Protein AF-A0A371F5B1-F1 (afdb_monomer)

Solvent-accessible surface area (backbone atoms only — not comparable to full-atom values): 5022 Å² total; per-residue (Å²): 114,72,67,61,57,51,51,55,50,52,50,54,50,49,56,52,50,53,51,52,50,51,54,50,50,54,51,50,52,53,51,51,51,53,49,52,52,54,53,48,52,50,55,52,52,51,52,51,48,53,62,64,64,68,56,79,88,62,80,71,72,63,89,60,74,79,88,67,73,65,65,44,96,86,77,47,70,57,80,67,83,131

Secondary structure (DSSP, 8-state):
-HHHHHHHHHHHHHHHHHHHHHHHHHHHHHHHHHHHHHHHHHHHHHHHHHHHTTS-------SSSS----B-TTSPBPPPP-

Radius of gyration: 37.02 Å; Cα contacts (8 Å, |Δi|>4): 12; chains: 1; bounding box: 67×21×103 Å

Organism: Mucuna pruriens (NCBI:txid157652)

Foldseek 3Di:
DVVVVVVVVVVVVVVVVVVVVVVVVVVVVVVVVVVVVVVVVVVVVVVVVCVVVVDPPDPPPPPPPDDDWDQDPVRDTDDDDD

Sequence (82 aa):
MKQLATSNLEFQQSVSSSNMQFQQNMTATIQDLKMQIGQLANTVSELQSAGSNSLPSQPIPNPRGNASAVTLRSGKELPQPA

Mean predicted aligned error: 15.46 Å

Structure (mmCIF, N/CA/C/O backbone):
data_AF-A0A371F5B1-F1
#
_entry.id   AF-A0A371F5B1-F1
#
loop_
_atom_site.group_PDB
_atom_site.id
_atom_site.type_symbol
_atom_site.label_atom_id
_atom_site.label_alt_id
_atom_site.label_comp_id
_atom_site.label_asym_id
_atom_site.label_entity_id
_atom_site.label_seq_id
_atom_site.pdbx_PDB_ins_code
_atom_site.Cartn_x
_atom_site.Cartn_y
_atom_site.Cartn_z
_atom_site.occupancy
_atom_site.B_iso_or_equiv
_atom_site.auth_seq_id
_atom_site.auth_comp_id
_atom_site.auth_asym_id
_atom_site.auth_atom_id
_atom_site.pdbx_PDB_model_num
ATOM 1 N N . MET A 1 1 ? -25.402 -3.100 43.515 1.00 76.69 1 MET A N 1
ATOM 2 C CA . MET A 1 1 ? -26.090 -3.431 42.242 1.00 76.69 1 MET A CA 1
ATOM 3 C C . MET A 1 1 ? -25.926 -2.370 41.149 1.00 76.69 1 MET A C 1
ATOM 5 O O . MET A 1 1 ? -25.546 -2.764 40.058 1.00 76.69 1 MET A O 1
ATOM 9 N N . LYS A 1 2 ? -26.130 -1.059 41.391 1.00 82.62 2 LYS A N 1
ATOM 10 C CA . LYS A 1 2 ? -26.003 -0.017 40.338 1.00 82.62 2 LYS A CA 1
ATOM 11 C C . LYS A 1 2 ? -24.655 -0.008 39.590 1.00 82.62 2 LYS A C 1
ATOM 13 O O . LYS A 1 2 ? -24.654 0.053 38.372 1.00 82.62 2 LYS A O 1
ATOM 18 N N . GLN A 1 3 ? -23.534 -0.148 40.299 1.00 91.75 3 GLN A N 1
ATOM 19 C CA . GLN A 1 3 ? -22.193 -0.118 39.693 1.00 91.75 3 GLN A CA 1
ATOM 20 C C . GLN A 1 3 ? -21.940 -1.261 38.692 1.00 91.75 3 GLN A C 1
ATOM 22 O O . GLN A 1 3 ? -21.268 -1.063 37.686 1.00 91.75 3 GLN A O 1
ATOM 27 N N . LEU A 1 4 ? -22.516 -2.445 38.932 1.00 92.62 4 LEU A N 1
ATOM 28 C CA . LEU A 1 4 ? -22.365 -3.595 38.034 1.00 92.62 4 LEU A CA 1
ATOM 29 C C . LEU A 1 4 ? -23.118 -3.389 36.712 1.00 92.62 4 LEU A C 1
ATOM 31 O O . LEU A 1 4 ? -22.636 -3.801 35.660 1.00 92.62 4 LEU A O 1
ATOM 35 N N . ALA A 1 5 ? -24.281 -2.732 36.762 1.00 92.00 5 ALA A N 1
ATOM 36 C CA . ALA A 1 5 ? -25.036 -2.371 35.564 1.00 92.00 5 ALA A CA 1
ATOM 37 C C . ALA A 1 5 ? -24.279 -1.329 34.725 1.00 92.00 5 ALA A C 1
ATOM 39 O O . ALA A 1 5 ? -24.194 -1.471 33.509 1.00 92.00 5 ALA A O 1
ATOM 40 N N . THR A 1 6 ? -23.670 -0.333 35.378 1.00 94.31 6 THR A N 1
ATOM 41 C CA . THR A 1 6 ? -22.828 0.671 34.710 1.00 94.31 6 THR A CA 1
ATOM 42 C C . THR A 1 6 ? -21.605 0.033 34.049 1.00 94.31 6 THR A C 1
ATOM 44 O O . THR A 1 6 ? -21.386 0.237 32.862 1.00 94.31 6 THR A O 1
ATOM 47 N N . SER A 1 7 ? -20.866 -0.816 34.770 1.00 95.31 7 SER A N 1
ATOM 48 C CA . SER A 1 7 ? -19.663 -1.467 34.234 1.00 95.31 7 SER A CA 1
ATOM 49 C C . SER A 1 7 ? -19.966 -2.400 33.050 1.00 95.31 7 SER A C 1
ATOM 51 O O . SER A 1 7 ? -19.233 -2.406 32.063 1.00 95.31 7 SER A O 1
ATOM 53 N N . ASN A 1 8 ? -21.087 -3.131 33.083 1.00 96.31 8 ASN A N 1
ATOM 54 C CA . ASN A 1 8 ? -21.527 -3.934 31.936 1.00 96.31 8 ASN A CA 1
ATOM 55 C C . ASN A 1 8 ? -21.885 -3.083 30.709 1.00 96.31 8 ASN A C 1
ATOM 57 O O . ASN A 1 8 ? -21.667 -3.524 29.580 1.00 96.31 8 ASN A O 1
ATOM 61 N N . LEU A 1 9 ? -22.460 -1.893 30.904 1.00 96.62 9 LEU A N 1
ATOM 62 C CA . LEU A 1 9 ? -22.791 -0.986 29.804 1.00 96.62 9 LEU A CA 1
ATOM 63 C C . LEU A 1 9 ? -21.525 -0.390 29.176 1.00 96.62 9 LEU A C 1
ATOM 65 O O . LEU A 1 9 ? -21.404 -0.371 27.954 1.00 96.62 9 LEU A O 1
ATOM 69 N N . GLU A 1 10 ? -20.571 0.044 29.997 1.00 96.75 10 GLU A N 1
ATOM 70 C CA . GLU A 1 10 ? -19.276 0.562 29.537 1.00 96.75 10 GLU A CA 1
ATOM 71 C C . GLU A 1 10 ? -18.491 -0.498 28.762 1.00 96.75 10 GLU A C 1
ATOM 73 O O . GLU A 1 10 ? -17.954 -0.213 27.692 1.00 96.75 10 GLU A O 1
ATOM 78 N N . PHE A 1 11 ? -18.486 -1.745 29.244 1.00 97.50 11 PHE A N 1
ATOM 79 C CA . PHE A 1 11 ? -17.887 -2.864 28.521 1.00 97.50 11 PHE A CA 1
ATOM 80 C C . PHE A 1 11 ? -18.545 -3.064 27.149 1.00 97.50 11 PHE A C 1
ATOM 82 O O . PHE A 1 11 ? -17.845 -3.125 26.140 1.00 97.50 11 PHE A O 1
ATOM 89 N N . GLN A 1 12 ? -19.882 -3.089 27.085 1.00 96.88 12 GLN A N 1
ATOM 90 C CA . GLN A 1 12 ? -20.627 -3.217 25.825 1.00 96.88 12 GLN A CA 1
ATOM 91 C C . GLN A 1 12 ? -20.344 -2.066 24.847 1.00 96.88 12 GLN A C 1
ATOM 93 O O . GLN A 1 12 ? -20.205 -2.290 23.641 1.00 96.88 12 GLN A O 1
ATOM 98 N N . GLN A 1 13 ? -20.223 -0.836 25.348 1.00 96.69 13 GLN A N 1
ATOM 99 C CA . GLN A 1 13 ? -19.851 0.320 24.532 1.00 96.69 13 GLN A CA 1
ATOM 100 C C . GLN A 1 13 ? -18.410 0.217 24.030 1.00 96.69 13 GLN A C 1
ATOM 102 O O . GLN A 1 13 ? -18.158 0.476 22.852 1.00 96.69 13 GLN A O 1
ATOM 107 N N . SER A 1 14 ? -17.479 -0.201 24.889 1.00 97.75 14 SER A N 1
ATOM 108 C CA . SER A 1 14 ? -16.070 -0.380 24.539 1.00 97.75 14 SER A CA 1
ATOM 109 C C . SER A 1 14 ? -15.899 -1.418 23.430 1.00 97.75 14 SER A C 1
ATOM 111 O O . SER A 1 14 ? -15.327 -1.094 22.390 1.00 97.75 14 SER A O 1
ATOM 113 N N . VAL A 1 15 ? -16.486 -2.613 23.572 1.00 96.75 15 VAL A N 1
ATOM 114 C CA . VAL A 1 15 ? -16.382 -3.668 22.544 1.00 96.75 15 VAL A CA 1
ATOM 115 C C . VAL A 1 15 ? -17.018 -3.243 21.220 1.00 96.75 15 VAL A C 1
ATOM 117 O O . VAL A 1 15 ? -16.456 -3.497 20.156 1.00 96.75 15 VAL A O 1
ATOM 120 N N . SER A 1 16 ? -18.152 -2.536 21.270 1.00 97.31 16 SER A N 1
ATOM 121 C CA . SER A 1 16 ? -18.832 -2.039 20.068 1.00 97.31 16 SER A CA 1
ATOM 122 C C . SER A 1 16 ? -17.993 -0.984 19.349 1.00 97.31 16 SER A C 1
ATOM 124 O O . SER A 1 16 ? -17.875 -1.011 18.123 1.00 97.31 16 SER A O 1
ATOM 126 N N . SER A 1 17 ? -17.364 -0.089 20.113 1.00 97.88 17 SER A N 1
ATOM 127 C CA . SER A 1 17 ? -16.501 0.970 19.585 1.00 97.88 17 SER A CA 1
ATOM 128 C C . SER A 1 17 ? -15.234 0.388 18.963 1.00 97.88 17 SER A C 1
ATOM 130 O O . SER A 1 17 ? -14.890 0.735 17.834 1.00 97.88 17 SER A O 1
ATOM 132 N N . SER A 1 18 ? -14.582 -0.557 19.648 1.00 98.12 18 SER A N 1
ATOM 133 C CA . SER A 1 18 ? -13.420 -1.274 19.117 1.00 98.12 18 SER A CA 1
ATOM 134 C C . SER A 1 18 ? -13.756 -2.028 17.833 1.00 98.12 18 SER A C 1
ATOM 136 O O . SER A 1 18 ? -13.000 -1.955 16.867 1.00 98.12 18 SER A O 1
ATOM 138 N N . ASN A 1 19 ? -14.911 -2.697 17.777 1.00 98.19 19 ASN A N 1
ATOM 139 C CA . ASN A 1 19 ? -15.342 -3.405 16.576 1.00 98.19 19 ASN A CA 1
ATOM 140 C C . ASN A 1 19 ? -15.612 -2.447 15.404 1.00 98.19 19 ASN A C 1
ATOM 142 O O . ASN A 1 19 ? -15.207 -2.719 14.274 1.00 98.19 19 ASN A O 1
ATOM 146 N N . MET A 1 20 ? -16.260 -1.307 15.661 1.00 97.62 20 MET A N 1
ATOM 147 C CA . MET A 1 20 ? -16.494 -0.293 14.631 1.00 97.62 20 MET A CA 1
ATOM 148 C C . MET A 1 20 ? -15.173 0.284 14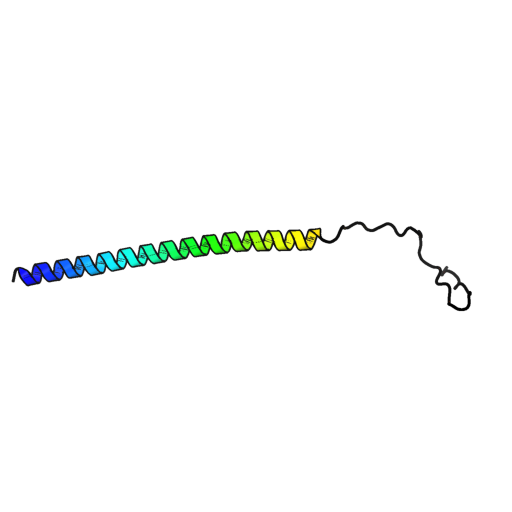.113 1.00 97.62 20 MET A C 1
ATOM 150 O O . MET A 1 20 ? -14.982 0.388 12.904 1.00 97.62 20 MET A O 1
ATOM 154 N N . GLN A 1 21 ? -14.235 0.605 15.005 1.00 98.25 21 GLN A N 1
ATOM 155 C CA . GLN A 1 21 ? -12.933 1.138 14.618 1.00 98.25 21 GLN A CA 1
ATOM 156 C C . GLN A 1 21 ? -12.103 0.125 13.825 1.00 98.25 21 GLN A C 1
ATOM 158 O O . GLN A 1 21 ? -11.489 0.495 12.825 1.00 98.25 21 GLN A O 1
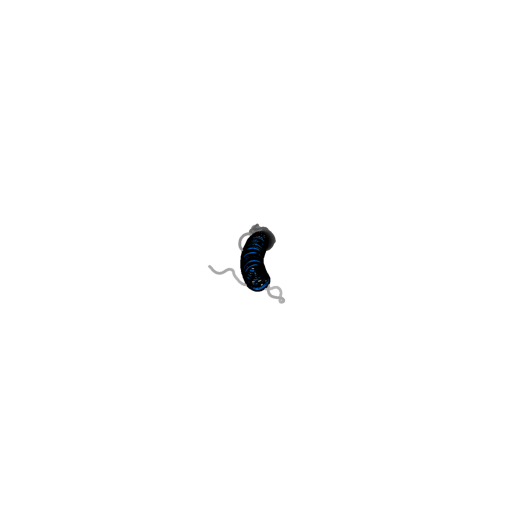ATOM 163 N N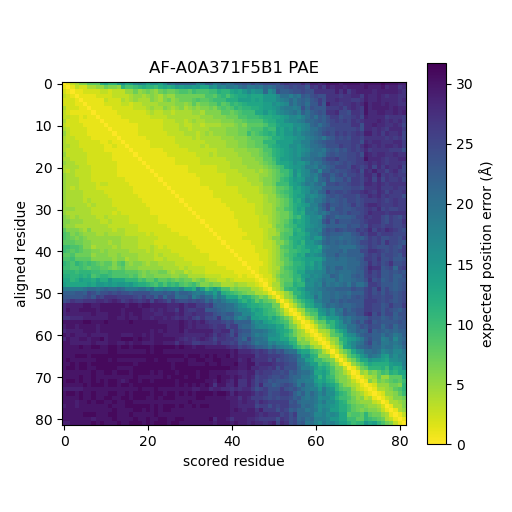 . PHE A 1 22 ? -12.130 -1.150 14.217 1.00 98.38 22 PHE A N 1
ATOM 164 C CA . PHE A 1 22 ? -11.495 -2.226 13.461 1.00 98.38 22 PHE A CA 1
ATOM 165 C C . PHE A 1 22 ? -12.054 -2.316 12.035 1.00 98.38 22 PHE A C 1
ATOM 167 O O . PHE A 1 22 ? -11.288 -2.342 11.074 1.00 98.38 22 PHE A O 1
ATOM 174 N N . GLN A 1 23 ? -13.381 -2.275 11.872 1.00 98.38 23 GLN A N 1
ATOM 175 C CA . GLN A 1 23 ? -14.007 -2.300 10.545 1.00 98.38 23 GLN A CA 1
ATOM 176 C C . GLN A 1 23 ? -13.644 -1.079 9.689 1.00 98.38 23 GLN A C 1
ATOM 178 O O . GLN A 1 23 ? -13.382 -1.222 8.491 1.00 98.38 23 GLN A O 1
ATOM 183 N N . GLN A 1 24 ? -13.587 0.113 10.289 1.00 98.38 24 GLN A N 1
ATOM 184 C CA . GLN A 1 24 ? -13.160 1.328 9.589 1.00 98.38 24 GLN A CA 1
ATOM 185 C C . GLN A 1 24 ? -11.696 1.236 9.151 1.00 98.38 24 GLN A C 1
ATOM 187 O O . GLN A 1 24 ? -11.378 1.543 8.004 1.00 98.38 24 GLN A O 1
ATOM 192 N N . ASN A 1 25 ? -10.813 0.755 10.030 1.00 98.50 25 ASN A N 1
ATOM 193 C CA . ASN A 1 25 ? -9.402 0.563 9.712 1.00 98.50 25 ASN A CA 1
ATOM 194 C C . ASN A 1 25 ? -9.219 -0.433 8.559 1.00 98.50 25 ASN A C 1
ATOM 196 O O . ASN A 1 25 ? -8.556 -0.107 7.579 1.00 98.50 25 ASN A O 1
ATOM 200 N N . MET A 1 26 ? -9.900 -1.581 8.613 1.00 98.31 26 MET A N 1
ATOM 201 C CA . MET A 1 26 ? -9.887 -2.570 7.533 1.00 98.31 26 MET A CA 1
ATOM 202 C C . MET A 1 26 ? -10.375 -1.981 6.207 1.00 98.31 26 MET A C 1
ATOM 204 O O . MET A 1 26 ? -9.769 -2.208 5.161 1.00 98.31 26 MET A O 1
ATOM 208 N N . THR A 1 27 ? -11.446 -1.187 6.240 1.00 98.44 27 THR A N 1
ATOM 209 C CA . THR A 1 27 ? -11.975 -0.523 5.042 1.00 98.44 27 THR A CA 1
ATOM 210 C C . THR A 1 27 ? -10.962 0.461 4.460 1.00 98.44 27 THR A C 1
ATOM 212 O O . THR A 1 27 ? -10.731 0.448 3.251 1.00 98.44 27 THR A O 1
ATOM 215 N N . ALA A 1 28 ? -10.317 1.266 5.307 1.00 98.38 28 ALA A N 1
ATOM 216 C CA . ALA A 1 28 ? -9.286 2.212 4.892 1.00 98.38 28 ALA A CA 1
ATOM 217 C C . ALA A 1 28 ? -8.067 1.498 4.287 1.00 98.38 28 ALA A C 1
ATOM 219 O O . ALA A 1 28 ? -7.625 1.866 3.202 1.00 98.38 28 ALA A O 1
ATOM 220 N N . THR A 1 29 ? -7.575 0.429 4.920 1.00 98.56 29 THR A N 1
ATOM 221 C CA . THR A 1 29 ? -6.462 -0.373 4.390 1.00 98.56 29 THR A CA 1
ATOM 222 C C . THR A 1 29 ? -6.808 -0.997 3.039 1.00 98.56 29 THR A C 1
ATOM 224 O O . THR A 1 29 ? -5.995 -0.966 2.121 1.00 98.56 29 THR A O 1
ATOM 227 N N . ILE A 1 30 ? -8.025 -1.523 2.866 1.00 98.62 30 ILE A N 1
ATOM 228 C CA . ILE A 1 30 ? -8.466 -2.078 1.577 1.00 98.62 30 ILE A CA 1
ATOM 229 C C . ILE A 1 30 ? -8.527 -0.989 0.498 1.00 98.62 30 ILE A C 1
ATOM 231 O O . ILE A 1 30 ? -8.157 -1.243 -0.649 1.00 98.62 30 ILE A O 1
ATOM 235 N N . GLN A 1 31 ? -9.010 0.208 0.832 1.00 98.50 31 GLN A N 1
ATOM 236 C CA . GLN A 1 31 ? -9.052 1.331 -0.108 1.00 98.50 31 GLN A CA 1
ATOM 237 C C . GLN A 1 31 ? -7.646 1.782 -0.512 1.00 98.50 31 GLN A C 1
ATOM 239 O O . GLN A 1 31 ? -7.393 1.966 -1.702 1.00 98.50 31 GLN A O 1
ATOM 244 N N . ASP A 1 32 ? -6.733 1.887 0.450 1.00 98.56 32 ASP A N 1
ATOM 245 C CA . ASP A 1 32 ? -5.340 2.251 0.202 1.00 98.56 32 ASP A CA 1
ATOM 246 C C . ASP A 1 32 ? -4.644 1.224 -0.704 1.00 98.56 32 ASP A C 1
ATOM 248 O O . ASP A 1 32 ? -4.066 1.582 -1.728 1.00 98.56 32 ASP A O 1
ATOM 252 N N . LEU A 1 33 ? -4.820 -0.074 -0.430 1.00 98.69 33 LEU A N 1
ATOM 253 C CA . LEU A 1 33 ? -4.299 -1.142 -1.289 1.00 98.69 33 LEU A CA 1
ATOM 254 C C . LEU A 1 33 ? -4.863 -1.078 -2.714 1.00 98.69 33 LEU A C 1
ATOM 256 O O . LEU A 1 33 ? -4.116 -1.232 -3.679 1.00 98.69 33 LEU A O 1
ATOM 260 N N . LYS A 1 34 ? -6.168 -0.821 -2.876 1.00 98.00 34 LYS A N 1
ATOM 261 C CA . LYS A 1 34 ? -6.778 -0.647 -4.207 1.00 98.00 34 LYS A CA 1
ATOM 262 C C . LYS A 1 34 ? -6.150 0.521 -4.965 1.00 98.00 34 LYS A C 1
ATOM 264 O O . LYS A 1 34 ? -5.888 0.392 -6.160 1.00 98.00 34 LYS A O 1
ATOM 269 N N . MET A 1 35 ? -5.901 1.636 -4.282 1.00 98.19 35 MET A N 1
ATOM 270 C CA . MET A 1 35 ? -5.255 2.806 -4.870 1.00 98.19 35 MET A CA 1
ATOM 271 C C . MET A 1 35 ? -3.816 2.491 -5.294 1.00 98.19 35 MET A C 1
ATOM 273 O O . MET A 1 35 ? -3.463 2.748 -6.445 1.00 98.19 35 MET A O 1
ATOM 277 N N . GLN A 1 36 ? -3.019 1.877 -4.415 1.00 98.31 36 GLN A N 1
ATOM 278 C CA . GLN A 1 36 ? -1.635 1.497 -4.715 1.00 98.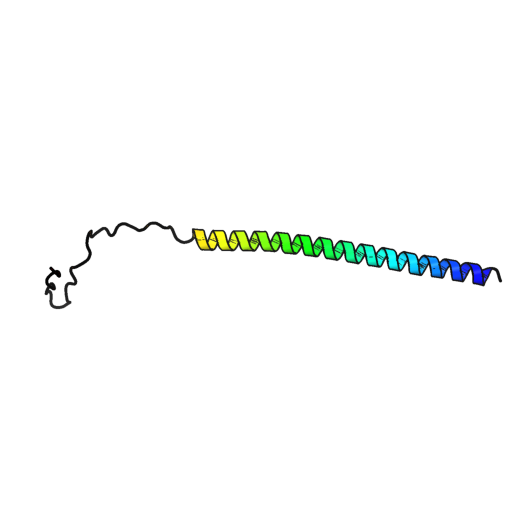31 36 GLN A CA 1
ATOM 279 C C . GLN A 1 36 ? -1.548 0.537 -5.910 1.00 98.31 36 GLN A C 1
ATOM 281 O O . GLN A 1 36 ? -0.711 0.718 -6.793 1.00 98.31 36 GLN A O 1
ATOM 286 N N . ILE A 1 37 ? -2.444 -0.453 -5.989 1.00 97.94 37 ILE A N 1
ATOM 287 C CA . ILE A 1 37 ? -2.507 -1.387 -7.124 1.00 97.94 37 ILE A CA 1
ATOM 288 C C . ILE A 1 37 ? -2.886 -0.657 -8.418 1.00 97.94 37 ILE A C 1
ATOM 290 O O . ILE A 1 37 ? -2.290 -0.920 -9.462 1.00 97.94 37 ILE A O 1
ATOM 294 N N . GLY A 1 38 ? -3.841 0.277 -8.366 1.00 97.50 38 GLY A N 1
ATOM 295 C CA . GLY A 1 38 ? -4.211 1.095 -9.524 1.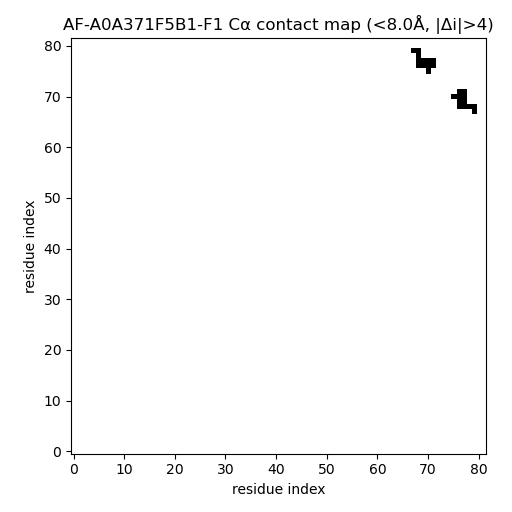00 97.50 38 GLY A CA 1
ATOM 296 C C . GLY A 1 38 ? -3.046 1.949 -10.034 1.00 97.50 38 GLY A C 1
ATOM 297 O O . GLY A 1 38 ? -2.785 1.989 -11.234 1.00 97.50 38 GLY A O 1
ATOM 298 N N . GLN A 1 39 ? -2.295 2.574 -9.124 1.00 97.56 39 GLN A N 1
ATOM 299 C CA . GLN A 1 39 ? -1.085 3.325 -9.466 1.00 97.56 39 GLN A CA 1
ATOM 300 C C . GLN A 1 39 ? -0.008 2.419 -10.071 1.00 97.56 39 GLN A C 1
ATOM 302 O O . GLN A 1 39 ? 0.563 2.759 -11.104 1.00 97.56 39 GLN A O 1
ATOM 307 N N . LEU A 1 40 ? 0.225 1.242 -9.483 1.00 97.38 40 LEU A N 1
ATOM 308 C CA . LEU A 1 40 ? 1.182 0.269 -10.007 1.00 97.38 40 LEU A CA 1
ATOM 309 C C . LEU A 1 40 ? 0.819 -0.179 -11.429 1.00 97.38 40 LEU A C 1
ATOM 311 O O . LEU A 1 40 ? 1.698 -0.259 -12.285 1.00 97.38 40 LEU A O 1
ATOM 315 N N . ALA A 1 41 ? -0.463 -0.440 -11.699 1.00 95.50 41 ALA A N 1
ATOM 316 C CA . ALA A 1 41 ? -0.933 -0.820 -13.029 1.00 95.50 41 ALA A CA 1
ATOM 317 C C . ALA A 1 41 ? -0.652 0.272 -14.077 1.00 95.50 41 ALA A C 1
ATOM 319 O O . ALA A 1 41 ? -0.229 -0.044 -15.193 1.00 95.50 41 ALA A O 1
ATOM 320 N N . ASN A 1 42 ? -0.818 1.546 -13.707 1.00 94.88 42 ASN A N 1
ATOM 321 C CA . ASN A 1 42 ? -0.481 2.673 -14.578 1.00 94.88 42 ASN A CA 1
ATOM 322 C C . ASN A 1 42 ? 1.026 2.718 -14.862 1.00 94.88 42 ASN A C 1
ATOM 324 O O . ASN A 1 42 ? 1.419 2.714 -16.025 1.00 94.88 42 ASN A O 1
ATOM 328 N N . THR A 1 43 ? 1.867 2.644 -13.826 1.00 93.25 43 THR A N 1
ATOM 329 C CA . THR A 1 43 ? 3.333 2.644 -13.977 1.00 93.25 43 THR A CA 1
ATOM 330 C C . THR A 1 43 ? 3.825 1.492 -14.853 1.00 93.25 43 THR A C 1
ATOM 332 O O . THR A 1 43 ? 4.696 1.673 -15.701 1.00 93.25 43 THR A O 1
ATOM 335 N N . VAL A 1 44 ? 3.268 0.289 -14.679 1.00 91.81 44 VAL A N 1
ATOM 336 C CA . VAL A 1 44 ? 3.626 -0.875 -15.505 1.00 91.81 44 VAL A CA 1
ATOM 337 C C . VAL A 1 44 ? 3.204 -0.665 -16.961 1.00 91.81 44 VAL A C 1
ATOM 339 O O . VAL A 1 44 ? 3.971 -0.996 -17.863 1.00 91.81 44 VAL A O 1
ATOM 342 N N . SER A 1 45 ? 2.027 -0.082 -17.200 1.00 89.88 45 SER A N 1
ATOM 343 C CA . SER A 1 45 ? 1.549 0.233 -18.553 1.00 89.88 45 SER A CA 1
ATOM 344 C C . SER A 1 45 ? 2.444 1.269 -19.242 1.00 89.88 45 SER A C 1
ATOM 346 O O . SER A 1 45 ? 2.804 1.104 -20.407 1.00 89.88 45 SER A O 1
ATOM 348 N N . GLU A 1 46 ? 2.866 2.304 -18.514 1.00 89.12 46 GLU A N 1
ATOM 349 C CA . GLU A 1 46 ? 3.814 3.311 -19.002 1.00 89.12 46 GLU A CA 1
ATOM 350 C C . GLU A 1 46 ? 5.183 2.700 -19.315 1.00 89.12 46 GLU A C 1
ATOM 352 O O . GLU A 1 46 ? 5.739 2.960 -20.381 1.00 89.12 46 GLU A O 1
ATOM 357 N N . LEU A 1 47 ? 5.708 1.840 -18.436 1.00 87.75 47 LEU A N 1
ATOM 358 C CA . LEU A 1 47 ? 6.986 1.158 -18.648 1.00 87.75 47 LEU A CA 1
ATOM 359 C C . LEU A 1 47 ? 6.946 0.243 -19.882 1.00 87.75 47 LEU A C 1
ATOM 361 O O . LEU A 1 47 ? 7.892 0.229 -20.670 1.00 87.75 47 LEU A O 1
ATOM 365 N N . GLN A 1 48 ? 5.854 -0.501 -20.072 1.00 80.88 48 GLN A N 1
ATOM 366 C CA . GLN A 1 48 ? 5.654 -1.340 -21.256 1.00 80.88 48 GLN A CA 1
ATOM 367 C C . GLN A 1 48 ? 5.562 -0.500 -22.533 1.00 80.88 48 GLN A C 1
ATOM 369 O O . GLN A 1 48 ? 6.183 -0.846 -23.537 1.00 80.88 48 GLN A O 1
ATOM 374 N N . SER A 1 49 ? 4.843 0.623 -22.485 1.00 75.50 49 SER A N 1
ATOM 375 C CA . SER A 1 49 ? 4.746 1.569 -23.598 1.00 75.50 49 SER A CA 1
ATOM 376 C C . SER A 1 49 ? 6.111 2.175 -23.941 1.00 75.50 49 SER A C 1
ATOM 378 O O . SER A 1 49 ? 6.528 2.137 -25.093 1.00 75.50 49 SER A O 1
ATOM 380 N N . ALA A 1 50 ? 6.877 2.630 -22.946 1.00 68.00 50 ALA A N 1
ATOM 381 C CA . ALA A 1 50 ? 8.225 3.163 -23.143 1.00 68.00 50 ALA A CA 1
ATOM 382 C C . ALA A 1 50 ? 9.208 2.107 -23.686 1.00 68.00 50 ALA A C 1
ATOM 384 O O . ALA A 1 50 ? 10.025 2.414 -24.554 1.00 68.00 50 ALA A O 1
ATOM 385 N N . GLY A 1 51 ? 9.105 0.853 -23.232 1.00 61.53 51 GLY A N 1
ATOM 386 C CA . GLY A 1 51 ? 9.874 -0.271 -23.772 1.00 61.53 51 GLY A CA 1
ATOM 387 C C . GLY A 1 51 ? 9.506 -0.595 -25.224 1.00 61.53 51 GLY A C 1
ATOM 388 O O . GLY A 1 51 ? 10.397 -0.814 -26.044 1.00 61.53 51 GLY A O 1
ATOM 389 N N . SER A 1 52 ? 8.213 -0.542 -25.563 1.00 58.50 52 SER A N 1
ATOM 390 C CA . SER A 1 52 ? 7.689 -0.782 -26.915 1.00 58.50 52 SER A CA 1
ATOM 391 C C . SER A 1 52 ? 7.964 0.371 -27.888 1.00 58.50 52 SER A C 1
ATOM 393 O O . SER A 1 52 ? 8.138 0.134 -29.081 1.00 58.50 52 SER A O 1
ATOM 395 N N . ASN A 1 53 ? 8.030 1.611 -27.401 1.00 55.53 53 ASN A N 1
ATOM 396 C CA . ASN A 1 53 ? 8.318 2.804 -28.201 1.00 55.53 53 ASN A CA 1
ATOM 397 C C . ASN A 1 53 ? 9.822 3.108 -28.337 1.00 55.53 53 ASN A C 1
ATOM 399 O O . ASN A 1 53 ? 10.184 4.070 -29.014 1.00 55.53 53 ASN A O 1
ATOM 403 N N . SER A 1 54 ? 10.706 2.313 -27.719 1.00 53.50 54 SER A N 1
ATOM 404 C CA . SER A 1 54 ? 12.164 2.520 -27.780 1.00 53.50 54 SER A CA 1
ATOM 405 C C . SER A 1 54 ? 12.828 2.004 -29.059 1.00 53.50 54 SER A C 1
ATOM 407 O O . SER A 1 54 ? 13.990 2.316 -29.321 1.00 53.50 54 SER A O 1
ATOM 409 N N . LEU A 1 55 ? 12.104 1.247 -29.881 1.00 55.47 55 LEU A N 1
ATOM 410 C CA . LEU A 1 55 ? 12.596 0.825 -31.181 1.00 55.47 55 LEU A CA 1
ATOM 411 C C . LEU A 1 55 ? 11.806 1.572 -32.250 1.00 55.47 55 LEU A C 1
ATOM 413 O O . LEU A 1 55 ? 10.642 1.232 -32.471 1.00 55.47 55 LEU A O 1
ATOM 417 N N . PRO A 1 56 ? 12.391 2.577 -32.931 1.00 54.84 56 PRO A N 1
ATOM 418 C CA . PRO A 1 56 ? 11.796 3.054 -34.164 1.00 54.84 56 PRO A CA 1
ATOM 419 C C . PRO A 1 56 ? 11.633 1.836 -35.077 1.00 54.84 56 PRO A C 1
ATOM 421 O O . PRO A 1 56 ? 12.618 1.259 -35.537 1.00 54.84 56 PRO A O 1
ATOM 424 N N . SER A 1 57 ? 10.388 1.433 -35.329 1.00 59.28 57 SER A N 1
ATOM 425 C CA . SER A 1 57 ? 10.015 0.479 -36.372 1.00 59.28 57 SER A CA 1
ATOM 426 C C . SER A 1 57 ? 10.186 1.149 -37.734 1.00 59.28 57 SER A C 1
ATOM 428 O O . SER A 1 57 ? 9.263 1.304 -38.523 1.00 59.28 57 SER A O 1
ATOM 430 N N . GLN A 1 58 ? 11.405 1.592 -38.004 1.00 59.66 58 GLN A N 1
ATOM 431 C CA . GLN A 1 58 ? 11.853 1.939 -39.330 1.00 59.66 58 GLN A CA 1
ATOM 432 C C . GLN A 1 58 ? 12.582 0.695 -39.829 1.00 59.66 58 GLN A C 1
ATOM 434 O O . GLN A 1 58 ? 13.726 0.466 -39.424 1.00 59.66 58 GLN A O 1
ATOM 439 N N . PRO A 1 59 ? 11.981 -0.136 -40.698 1.00 60.91 59 PRO A N 1
ATOM 440 C CA . PRO A 1 59 ? 12.808 -0.899 -41.608 1.00 60.91 59 PRO A CA 1
ATOM 441 C C . PRO A 1 59 ? 13.533 0.152 -42.447 1.00 60.91 59 PRO A C 1
ATOM 443 O O . PRO A 1 59 ? 12.967 0.658 -43.409 1.00 60.91 59 PRO A O 1
ATOM 446 N N . ILE A 1 60 ? 14.744 0.556 -42.041 1.00 57.84 60 ILE A N 1
ATOM 447 C CA . ILE A 1 60 ? 15.620 1.346 -42.906 1.00 57.84 60 ILE A CA 1
ATOM 448 C C . ILE A 1 60 ? 15.704 0.522 -44.190 1.00 57.84 60 ILE A C 1
ATOM 450 O O . ILE A 1 60 ? 16.225 -0.600 -44.133 1.00 57.84 60 ILE A O 1
ATOM 454 N N . PRO A 1 61 ? 15.152 0.994 -45.324 1.00 58.75 61 PRO A N 1
ATOM 455 C CA . PRO A 1 61 ? 15.281 0.258 -46.565 1.00 58.75 61 PRO A CA 1
ATOM 456 C C . PRO A 1 61 ? 16.778 0.116 -46.804 1.00 58.75 61 PRO A C 1
ATOM 458 O O . PRO A 1 61 ? 17.487 1.123 -46.798 1.00 58.75 61 PRO A O 1
ATOM 461 N N . ASN A 1 62 ? 17.273 -1.121 -46.918 1.00 52.91 62 ASN A N 1
ATOM 462 C CA . ASN A 1 62 ? 18.689 -1.370 -47.160 1.00 52.91 62 ASN A CA 1
ATOM 463 C C . ASN A 1 62 ? 19.131 -0.479 -48.340 1.00 52.91 62 ASN A C 1
ATOM 465 O O . ASN A 1 62 ? 18.634 -0.689 -49.449 1.00 52.91 62 ASN A O 1
ATOM 469 N N . PRO A 1 63 ? 20.044 0.494 -48.140 1.00 54.81 63 PRO A N 1
ATOM 470 C CA . PRO A 1 63 ? 20.452 1.413 -49.203 1.00 54.81 63 PRO A CA 1
ATOM 471 C C . PRO A 1 63 ? 21.078 0.674 -50.390 1.00 54.81 63 PRO A C 1
ATOM 473 O O . PRO A 1 63 ? 21.096 1.174 -51.510 1.00 54.81 63 PRO A O 1
ATOM 476 N N . ARG A 1 64 ? 21.583 -0.543 -50.148 1.00 58.12 64 ARG A N 1
ATOM 477 C CA . ARG A 1 64 ? 22.093 -1.466 -51.160 1.00 58.12 64 ARG A CA 1
ATOM 478 C C . ARG A 1 64 ? 20.996 -2.425 -51.603 1.00 58.12 64 ARG A C 1
ATOM 480 O O . ARG A 1 64 ? 21.143 -3.620 -51.355 1.00 58.12 64 ARG A O 1
ATOM 487 N N . GLY A 1 65 ? 19.908 -1.918 -52.192 1.00 49.66 65 GLY A N 1
ATOM 488 C CA . GLY A 1 65 ? 18.839 -2.749 -52.762 1.00 49.66 65 GLY A CA 1
ATOM 489 C C . GLY A 1 65 ? 19.404 -4.059 -53.327 1.00 49.66 65 GLY A C 1
ATOM 490 O O . GLY A 1 65 ? 20.307 -4.026 -54.157 1.00 49.66 65 GLY A O 1
ATOM 491 N N . ASN A 1 66 ? 18.939 -5.190 -52.790 1.00 57.34 66 ASN A N 1
ATOM 492 C CA . ASN A 1 66 ? 19.463 -6.540 -53.040 1.00 57.34 66 ASN A CA 1
ATOM 493 C C . ASN A 1 66 ? 20.913 -6.769 -52.553 1.00 57.34 66 ASN A C 1
ATOM 495 O O . ASN A 1 66 ? 21.890 -6.689 -53.297 1.00 57.34 66 ASN A O 1
ATOM 499 N N . ALA A 1 67 ? 21.064 -7.132 -51.276 1.00 56.00 67 ALA A N 1
ATOM 500 C CA . ALA A 1 67 ? 22.337 -7.593 -50.732 1.00 56.00 67 ALA A CA 1
ATOM 501 C C . ALA A 1 67 ? 22.655 -9.021 -51.214 1.00 56.00 67 ALA A C 1
ATOM 503 O O . ALA A 1 67 ? 22.206 -10.001 -50.627 1.00 56.00 67 ALA A O 1
ATOM 504 N N . SER A 1 68 ? 23.477 -9.150 -52.253 1.00 52.41 68 SER A N 1
ATOM 505 C CA . SER A 1 68 ? 24.326 -10.336 -52.440 1.00 52.41 68 SER A CA 1
ATOM 506 C C . SER A 1 68 ? 25.553 -10.007 -53.277 1.00 52.41 68 SER A C 1
ATOM 508 O O . SER A 1 68 ? 25.629 -10.316 -54.458 1.00 52.41 68 SER A O 1
ATOM 510 N N . ALA A 1 69 ? 26.542 -9.385 -52.646 1.00 52.00 69 ALA A N 1
ATOM 511 C CA . ALA A 1 69 ? 27.924 -9.477 -53.096 1.00 52.00 69 ALA A CA 1
ATOM 512 C C . ALA A 1 69 ? 28.802 -9.527 -51.844 1.00 52.00 69 ALA A C 1
ATOM 514 O O . ALA A 1 69 ? 29.084 -8.503 -51.218 1.00 52.00 69 ALA A O 1
ATOM 515 N N . VAL A 1 70 ? 29.152 -10.743 -51.424 1.00 56.25 70 VAL A N 1
ATOM 516 C CA . VAL A 1 70 ? 30.186 -10.964 -50.412 1.00 56.25 70 VAL A CA 1
ATOM 517 C C . VAL A 1 70 ? 31.521 -10.921 -51.148 1.00 56.25 70 VAL A C 1
ATOM 519 O O . VAL A 1 70 ? 31.873 -11.860 -51.860 1.00 56.25 70 VAL A O 1
ATOM 522 N N . THR A 1 71 ? 32.256 -9.821 -51.007 1.00 54.25 71 THR A N 1
ATOM 523 C CA . THR A 1 71 ? 33.636 -9.729 -51.492 1.00 54.25 71 THR A CA 1
ATOM 524 C C . THR A 1 71 ? 34.551 -10.353 -50.442 1.00 54.25 71 THR A C 1
ATOM 526 O O . THR A 1 71 ? 34.617 -9.888 -49.302 1.00 54.25 71 THR A O 1
ATOM 529 N N . LEU A 1 72 ? 35.246 -11.432 -50.800 1.00 59.44 72 LEU A N 1
ATOM 530 C CA . LEU A 1 72 ? 36.210 -12.076 -49.908 1.00 59.44 72 LEU A CA 1
ATOM 531 C C . LEU A 1 72 ? 37.445 -11.176 -49.741 1.00 59.44 72 LEU A C 1
ATOM 533 O O . LEU A 1 72 ? 37.810 -10.437 -50.653 1.00 59.44 72 LEU A O 1
ATOM 537 N N . ARG A 1 73 ? 38.148 -11.272 -48.602 1.00 57.59 73 ARG A N 1
ATOM 538 C CA . ARG A 1 73 ? 39.388 -10.507 -48.315 1.00 57.59 73 ARG A CA 1
ATOM 539 C C . ARG A 1 73 ? 40.497 -10.673 -49.369 1.00 57.59 73 ARG A C 1
ATOM 541 O O . ARG A 1 73 ? 41.424 -9.875 -49.395 1.00 57.59 73 ARG A O 1
ATOM 548 N N . SER A 1 74 ? 40.403 -11.691 -50.223 1.00 69.31 74 SER A N 1
ATOM 549 C CA . SER A 1 74 ? 41.280 -11.923 -51.376 1.00 69.31 74 SER A CA 1
ATOM 550 C C . SER A 1 74 ? 40.931 -11.079 -52.612 1.00 69.31 74 SER A C 1
ATOM 552 O O . SER A 1 74 ? 41.576 -11.233 -53.644 1.00 69.31 74 SER A O 1
ATOM 554 N N . GLY A 1 75 ? 39.909 -10.218 -52.536 1.00 64.25 75 GLY A N 1
ATOM 555 C CA . GLY A 1 75 ? 39.462 -9.372 -53.644 1.00 64.25 75 GLY A CA 1
ATOM 556 C C . GLY A 1 75 ? 38.635 -10.105 -54.703 1.00 64.25 75 GLY A C 1
ATOM 557 O O . GLY A 1 75 ? 38.447 -9.573 -55.791 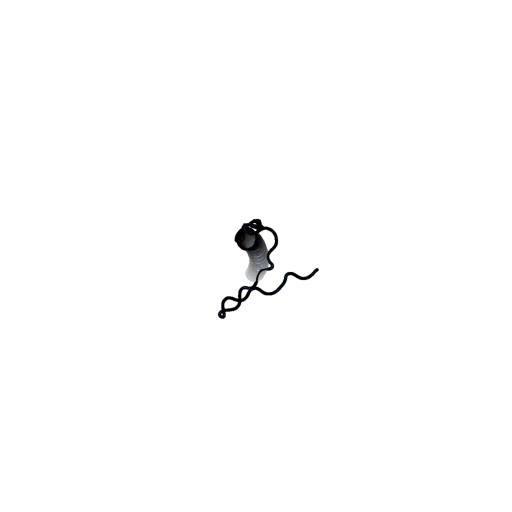1.00 64.25 75 GLY A O 1
ATOM 558 N N . LYS A 1 76 ? 38.147 -11.321 -54.417 1.00 61.03 76 LYS A N 1
ATOM 559 C CA . LYS A 1 76 ? 37.260 -12.061 -55.324 1.00 61.03 76 LYS A CA 1
ATOM 560 C C . LYS A 1 76 ? 35.800 -11.931 -54.901 1.00 61.03 76 LYS A C 1
ATOM 562 O O . LYS A 1 76 ? 35.470 -12.119 -53.728 1.00 61.03 76 LYS A O 1
ATOM 567 N N . GLU A 1 77 ? 34.943 -11.628 -55.869 1.00 60.91 77 GLU A N 1
ATOM 568 C CA . GLU A 1 77 ? 33.490 -11.604 -55.709 1.00 60.91 77 GLU A CA 1
ATOM 569 C C . GLU A 1 77 ? 32.919 -13.003 -55.967 1.00 60.91 77 GLU A C 1
ATOM 571 O O . GLU A 1 77 ? 33.325 -13.686 -56.912 1.00 60.91 77 GLU A O 1
ATOM 576 N N . LEU A 1 78 ? 32.011 -13.457 -55.100 1.00 61.66 78 LEU A N 1
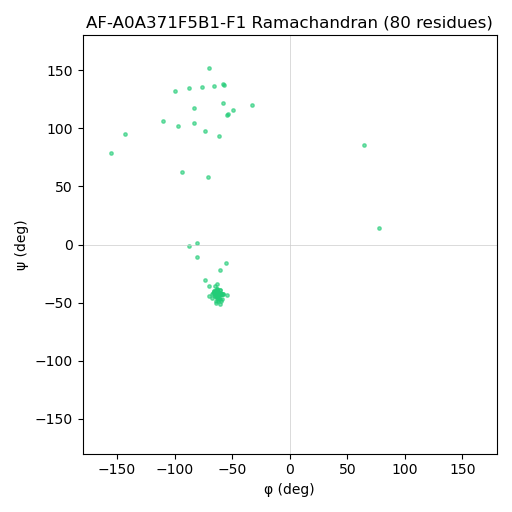ATOM 577 C CA . LEU A 1 78 ? 3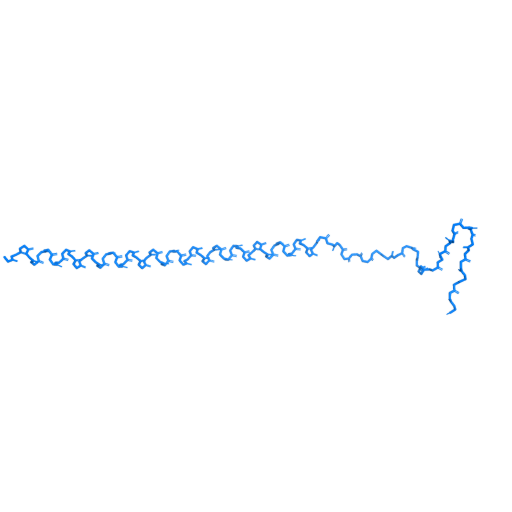1.270 -14.698 -55.328 1.00 61.66 78 LEU A CA 1
ATOM 578 C C . LEU A 1 78 ? 30.179 -14.456 -56.387 1.00 61.66 78 LEU A C 1
ATOM 580 O O . LEU A 1 78 ? 29.488 -13.439 -56.295 1.00 61.66 78 LEU A O 1
ATOM 584 N N . PRO A 1 79 ? 29.995 -15.364 -57.366 1.00 58.75 79 PRO A N 1
ATOM 585 C CA . PRO A 1 79 ? 28.915 -15.253 -58.339 1.00 58.75 79 PRO A CA 1
ATOM 586 C C . PRO A 1 79 ? 27.562 -15.196 -57.633 1.00 58.75 79 PRO A C 1
ATOM 588 O O . PRO A 1 79 ? 27.320 -15.939 -56.678 1.00 58.75 79 PRO A O 1
ATOM 591 N N . GLN A 1 80 ? 26.688 -14.313 -58.104 1.00 58.12 80 GLN A N 1
ATOM 592 C CA . GLN A 1 80 ? 25.334 -14.214 -57.580 1.00 58.12 80 GLN A CA 1
ATOM 593 C C . GLN A 1 80 ? 24.569 -15.509 -57.916 1.00 58.12 80 GLN A C 1
ATOM 595 O O . GLN A 1 80 ? 24.727 -16.019 -59.030 1.00 58.12 80 GLN A O 1
ATOM 600 N N . PRO A 1 81 ? 23.792 -16.076 -56.976 1.00 60.31 81 PRO A N 1
ATOM 601 C CA . PRO A 1 81 ? 22.953 -17.232 -57.270 1.00 60.31 81 PRO A CA 1
ATOM 602 C C . PRO A 1 81 ? 21.990 -16.894 -58.414 1.00 60.31 81 PRO A C 1
ATOM 604 O O . PRO A 1 81 ? 21.459 -15.783 -58.442 1.00 60.31 81 PRO A O 1
ATOM 607 N N . ALA A 1 82 ? 21.810 -17.832 -59.347 1.00 55.62 82 ALA A N 1
ATOM 608 C CA . ALA A 1 82 ? 20.812 -17.730 -60.412 1.00 55.62 82 ALA A CA 1
ATOM 609 C C . ALA A 1 82 ? 19.383 -17.823 -59.858 1.00 55.62 82 ALA A C 1
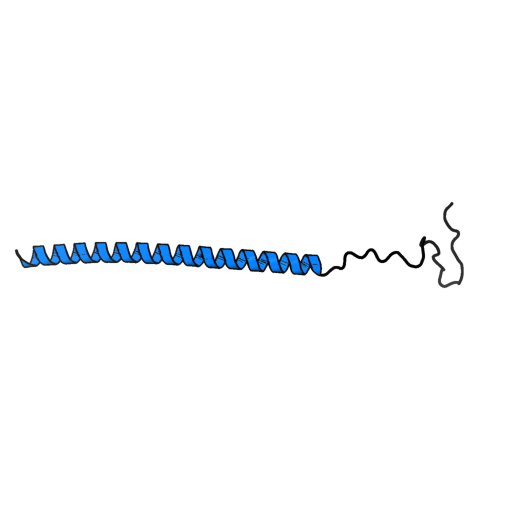ATOM 611 O O . ALA A 1 82 ? 19.189 -18.575 -58.873 1.00 55.62 82 ALA A O 1
#

pLDDT: mean 80.09, std 18.8, range [49.66, 98.69]